Protein AF-A0A1G1LTR4-F1 (afdb_monomer_lite)

Radius of gyration: 27.2 Å; chains: 1; bounding box: 70×37×74 Å

Foldseek 3Di:
DDDDDDDDDDDDDDDDDDDDDDDDDDDDDPPPPPCPPDLAPDDQPDDQVLLLVLVLVVCVVVVVCVPWFPNDWDDWDWDWDPDPHTFIWIKTWTFTPPDCVPVPDDRFTKIWIAGSHPRDTDDIDTD

pLDDT: mean 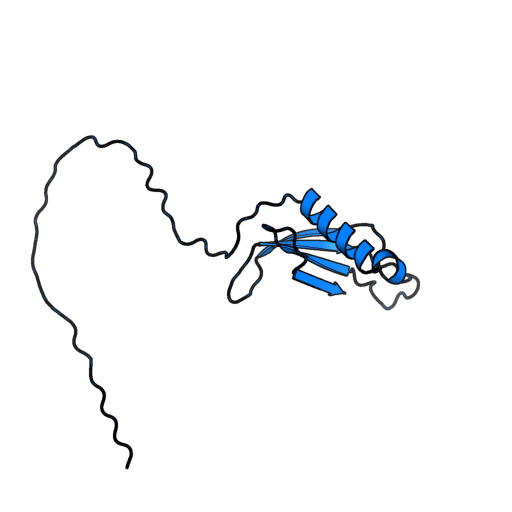72.48, std 21.29, range [36.09, 96.12]

Structure (mmCIF, N/CA/C/O backbone):
data_AF-A0A1G1LTR4-F1
#
_entry.id   AF-A0A1G1LTR4-F1
#
loop_
_atom_site.group_PDB
_atom_site.id
_atom_site.type_symbol
_atom_site.label_atom_id
_atom_site.label_alt_id
_atom_site.label_comp_id
_atom_site.label_asym_id
_atom_site.label_entity_id
_atom_site.label_seq_id
_atom_site.pdbx_PDB_ins_code
_atom_site.Cartn_x
_atom_site.Cartn_y
_atom_site.Cartn_z
_atom_site.occupancy
_atom_site.B_iso_or_equiv
_atom_site.auth_seq_id
_atom_site.auth_comp_id
_atom_site.auth_asym_id
_atom_site.auth_atom_id
_atom_site.pdbx_PDB_model_num
ATOM 1 N N . MET A 1 1 ? 56.530 15.924 3.394 1.00 40.81 1 MET A N 1
ATOM 2 C CA . MET A 1 1 ? 56.739 15.445 2.009 1.00 40.81 1 MET A CA 1
ATOM 3 C C . MET A 1 1 ? 55.432 14.867 1.489 1.00 40.81 1 MET A C 1
ATOM 5 O O . MET A 1 1 ? 55.105 13.739 1.822 1.00 40.81 1 MET A O 1
ATOM 9 N N . VAL A 1 2 ? 54.668 15.636 0.712 1.00 39.91 2 VAL A N 1
ATOM 10 C CA . VAL A 1 2 ? 53.492 15.123 -0.005 1.00 39.91 2 VAL A CA 1
ATOM 11 C C . VAL A 1 2 ? 53.732 15.400 -1.482 1.00 39.91 2 VAL A C 1
ATOM 13 O O . VAL A 1 2 ? 53.655 16.531 -1.945 1.00 39.91 2 VAL A O 1
ATOM 16 N N . LYS A 1 3 ? 54.138 14.345 -2.188 1.00 42.19 3 LYS A N 1
ATOM 17 C CA . LYS A 1 3 ? 54.256 14.280 -3.644 1.00 42.19 3 LYS A CA 1
ATOM 18 C C . LYS A 1 3 ? 52.949 13.684 -4.153 1.00 42.19 3 LYS A C 1
ATOM 20 O O . LYS A 1 3 ? 52.617 12.579 -3.731 1.00 42.19 3 LYS A O 1
ATOM 25 N N . ARG A 1 4 ? 52.269 14.376 -5.067 1.00 54.22 4 ARG A N 1
ATOM 26 C CA . ARG A 1 4 ? 51.481 13.795 -6.169 1.00 54.22 4 ARG A CA 1
ATOM 27 C C . ARG A 1 4 ? 51.034 14.922 -7.098 1.00 54.22 4 ARG A C 1
ATOM 29 O O . ARG A 1 4 ? 50.010 15.557 -6.898 1.00 54.22 4 ARG A O 1
ATOM 36 N N . ASN A 1 5 ? 51.875 15.148 -8.103 1.00 44.19 5 ASN A N 1
ATOM 37 C CA . ASN A 1 5 ? 51.465 15.697 -9.385 1.00 44.19 5 ASN A CA 1
ATOM 38 C C . ASN A 1 5 ? 50.467 14.727 -10.019 1.00 44.19 5 ASN A C 1
ATOM 40 O O . ASN A 1 5 ? 50.760 13.531 -10.086 1.00 44.19 5 ASN A O 1
ATOM 44 N N . LEU A 1 6 ? 49.363 15.237 -10.556 1.00 38.28 6 LEU A N 1
ATOM 45 C CA . LEU A 1 6 ? 48.747 14.610 -11.716 1.00 38.28 6 LEU A CA 1
ATOM 46 C C . LEU A 1 6 ? 48.135 15.688 -12.607 1.00 38.28 6 LEU A C 1
ATOM 48 O O . LEU A 1 6 ? 47.220 16.410 -12.222 1.00 38.28 6 LEU A O 1
ATOM 52 N N . MET A 1 7 ? 48.749 15.798 -13.781 1.00 36.09 7 MET A N 1
ATOM 53 C CA . MET A 1 7 ? 48.300 16.542 -14.946 1.00 36.09 7 MET A CA 1
ATOM 54 C C . MET A 1 7 ? 46.882 16.111 -15.338 1.00 36.09 7 MET A C 1
ATOM 56 O O . MET A 1 7 ? 46.513 14.953 -15.171 1.00 36.09 7 MET A O 1
ATOM 60 N N . VAL A 1 8 ? 46.123 17.027 -15.929 1.00 39.78 8 VAL A N 1
ATOM 61 C CA . VAL A 1 8 ? 45.805 17.040 -17.368 1.00 39.78 8 VAL A CA 1
ATOM 62 C C . VAL A 1 8 ? 44.728 18.110 -17.544 1.00 39.78 8 VAL A C 1
ATOM 64 O O . VAL A 1 8 ? 43.548 17.900 -17.291 1.00 39.78 8 VAL A O 1
ATOM 67 N N . VAL A 1 9 ? 45.161 19.289 -17.974 1.00 44.28 9 VAL A N 1
ATOM 68 C CA . VAL A 1 9 ? 44.307 20.264 -18.645 1.00 44.28 9 VAL A CA 1
ATOM 69 C C . VAL A 1 9 ? 45.069 20.615 -19.905 1.00 44.28 9 VAL A C 1
ATOM 71 O O . VAL A 1 9 ? 46.075 21.309 -19.822 1.00 44.28 9 VAL A O 1
ATOM 74 N N . MET A 1 10 ? 44.625 20.123 -21.057 1.00 37.38 10 MET A N 1
ATOM 75 C CA . MET A 1 10 ? 44.501 21.021 -22.194 1.00 37.38 10 MET A CA 1
ATOM 76 C C . MET A 1 10 ? 43.609 20.454 -23.289 1.00 37.38 10 MET A C 1
ATOM 78 O O . MET A 1 10 ? 43.749 19.332 -23.763 1.00 37.38 10 MET A O 1
ATOM 82 N N . LEU A 1 11 ? 42.660 21.321 -23.601 1.00 39.72 11 LEU A N 1
ATOM 83 C CA . LEU A 1 11 ? 41.639 21.308 -24.618 1.00 39.72 11 LEU A CA 1
ATOM 84 C C . LEU A 1 11 ? 42.249 21.657 -25.987 1.00 39.72 11 LEU A C 1
ATOM 86 O O . LEU A 1 11 ? 43.251 22.365 -26.051 1.00 39.72 11 LEU A O 1
ATOM 90 N N . ALA A 1 12 ? 41.504 21.284 -27.028 1.00 45.75 12 ALA A N 1
ATOM 91 C CA . ALA A 1 12 ? 41.486 21.835 -28.384 1.00 45.75 12 ALA A CA 1
ATOM 92 C C . ALA A 1 12 ? 42.310 21.094 -29.448 1.00 45.75 12 ALA A C 1
ATOM 94 O O . ALA A 1 12 ? 43.525 21.225 -29.557 1.00 45.75 12 ALA A O 1
ATOM 95 N N . LEU A 1 13 ? 41.572 20.437 -30.342 1.00 43.97 13 LEU A N 1
ATOM 96 C CA . LEU A 1 13 ? 41.937 20.316 -31.744 1.00 43.97 13 LEU A CA 1
ATOM 97 C C . LEU A 1 13 ? 40.717 20.761 -32.572 1.00 43.97 13 LEU A C 1
ATOM 99 O O . LEU A 1 13 ? 39.648 20.189 -32.394 1.00 43.97 13 LEU A O 1
ATOM 103 N N . PHE A 1 14 ? 40.906 21.840 -33.353 1.00 37.44 14 PHE A N 1
ATOM 104 C CA . PHE A 1 14 ? 40.655 21.964 -34.808 1.00 37.44 14 PHE A CA 1
ATOM 105 C C . PHE A 1 14 ? 39.304 21.418 -35.367 1.00 37.44 14 PHE A C 1
ATOM 107 O O . PHE A 1 14 ? 38.833 20.372 -34.966 1.00 37.44 14 PHE A O 1
ATOM 114 N N . LEU A 1 15 ? 38.610 21.967 -36.367 1.00 39.91 15 LEU A N 1
ATOM 115 C CA . LEU A 1 15 ? 38.925 22.903 -37.442 1.00 39.91 15 LEU A CA 1
ATOM 116 C C . LEU A 1 15 ? 37.636 23.170 -38.243 1.00 39.91 15 LEU A C 1
ATOM 118 O O . LEU A 1 15 ? 36.790 22.293 -38.365 1.00 39.91 15 LEU A O 1
ATOM 122 N N . SER A 1 16 ? 37.560 24.371 -38.815 1.00 36.31 16 SER A N 1
ATOM 123 C CA . SER A 1 16 ? 37.032 24.689 -40.152 1.00 36.31 16 SER A CA 1
ATOM 124 C C . SER A 1 16 ? 35.744 24.019 -40.659 1.00 36.31 16 SER A C 1
ATOM 126 O O . SER A 1 16 ? 35.729 22.857 -41.044 1.00 36.31 16 SER A O 1
ATOM 128 N N . GLY A 1 17 ? 34.731 24.865 -40.855 1.00 42.81 17 GLY A N 1
ATOM 129 C CA . GLY A 1 17 ? 34.117 25.096 -42.166 1.00 42.81 17 GLY A CA 1
ATOM 130 C C . GLY A 1 17 ? 33.607 23.885 -42.947 1.00 42.81 17 GLY A C 1
ATOM 131 O O . GLY A 1 17 ? 34.373 23.199 -43.611 1.00 42.81 17 GLY A O 1
ATOM 132 N N . CYS A 1 18 ? 32.285 23.752 -43.026 1.00 39.50 18 CYS A N 1
ATOM 133 C CA . CYS A 1 18 ? 31.637 23.175 -44.197 1.00 39.50 18 CYS A CA 1
ATOM 134 C C . CYS A 1 18 ? 30.350 23.940 -44.488 1.00 39.50 18 CYS A C 1
ATOM 136 O O . CYS A 1 18 ? 29.444 24.042 -43.662 1.00 39.50 18 CYS A O 1
ATOM 138 N N . SER A 1 19 ? 30.342 24.523 -45.678 1.00 39.03 19 SER A N 1
ATOM 139 C CA . SER A 1 19 ? 29.230 25.221 -46.286 1.00 39.03 19 SER A CA 1
ATOM 140 C C . SER A 1 19 ? 28.029 24.298 -46.505 1.00 39.03 19 SER A C 1
ATOM 142 O O . SER A 1 19 ? 28.161 23.110 -46.783 1.00 39.03 19 SER A O 1
ATOM 144 N N . TYR A 1 20 ? 26.866 24.928 -46.396 1.00 43.22 20 TYR A N 1
ATOM 145 C CA . TYR A 1 20 ? 25.542 24.587 -46.909 1.00 43.22 20 TYR A CA 1
ATOM 146 C C . TYR A 1 20 ? 25.475 23.486 -47.994 1.00 43.22 20 TYR A C 1
ATOM 148 O O . TYR A 1 20 ? 26.026 23.642 -49.082 1.00 43.22 20 TYR A O 1
ATOM 156 N N . ILE A 1 21 ? 24.688 22.434 -47.739 1.00 54.16 21 ILE A N 1
ATOM 157 C CA . ILE A 1 21 ? 24.150 21.521 -48.761 1.00 54.16 21 ILE A CA 1
ATOM 158 C C . ILE A 1 21 ? 22.619 21.555 -48.636 1.00 54.16 21 ILE A C 1
ATOM 160 O O . ILE A 1 21 ? 22.108 21.170 -47.583 1.00 54.16 21 ILE A O 1
ATOM 164 N N . PRO A 1 22 ? 21.854 21.962 -49.666 1.00 46.56 22 PRO A N 1
ATOM 165 C CA . PRO A 1 22 ? 20.442 21.641 -49.752 1.00 46.56 22 PRO A CA 1
ATOM 166 C C . PRO A 1 22 ? 20.295 20.363 -50.584 1.00 46.56 22 PRO A C 1
ATOM 168 O O . PRO A 1 22 ? 20.639 20.339 -51.764 1.00 46.56 22 PRO A O 1
ATOM 171 N N . PHE A 1 23 ? 19.770 19.290 -49.997 1.00 41.75 23 PHE A N 1
ATOM 172 C CA . PHE A 1 23 ? 19.277 18.173 -50.798 1.00 41.75 23 PHE A CA 1
ATOM 173 C C . PHE A 1 23 ? 18.022 17.583 -50.167 1.00 41.75 23 PHE A C 1
ATOM 175 O O . PHE A 1 23 ? 18.053 16.922 -49.131 1.00 41.75 23 PHE A O 1
ATOM 182 N N . PHE A 1 24 ? 16.898 17.869 -50.818 1.00 47.78 24 PHE A N 1
ATOM 183 C CA . PHE A 1 24 ? 15.637 17.173 -50.630 1.00 47.78 24 PHE A CA 1
ATOM 184 C C . PHE A 1 24 ? 15.862 15.685 -50.918 1.00 47.78 24 PHE A C 1
ATOM 186 O O . PHE A 1 24 ? 16.179 15.315 -52.046 1.00 47.78 24 PHE A O 1
ATOM 193 N N . SER A 1 25 ? 15.646 14.821 -49.929 1.00 40.41 25 SER A N 1
ATOM 194 C CA . SER A 1 25 ? 15.303 13.432 -50.209 1.00 40.41 25 SER A CA 1
ATOM 195 C C . SER A 1 25 ? 14.315 12.922 -49.172 1.00 40.41 25 SER A C 1
ATOM 197 O O . SER A 1 25 ? 14.536 12.950 -47.965 1.00 40.41 25 SER A O 1
ATOM 199 N N . LYS A 1 26 ? 13.168 12.527 -49.710 1.00 51.25 26 LYS A N 1
ATOM 200 C CA . LYS A 1 26 ? 11.970 12.018 -49.063 1.00 51.25 26 LYS A CA 1
ATOM 201 C C . LYS A 1 26 ? 12.303 10.655 -48.447 1.00 51.25 26 LYS A C 1
ATOM 203 O O . LYS A 1 26 ? 12.228 9.634 -49.123 1.00 51.25 26 LYS A O 1
ATOM 208 N N . GLY A 1 27 ? 12.717 10.654 -47.186 1.00 39.19 27 GLY A N 1
ATOM 209 C CA . GLY A 1 27 ? 12.917 9.459 -46.372 1.00 39.19 27 GLY A CA 1
ATOM 210 C C . GLY A 1 27 ? 11.780 9.334 -45.370 1.00 39.19 27 GLY A C 1
ATOM 211 O O . GLY A 1 27 ? 11.403 10.318 -44.743 1.00 39.19 27 GLY A O 1
ATOM 212 N N . LYS A 1 28 ? 11.200 8.139 -45.289 1.00 43.94 28 LYS A N 1
ATOM 213 C CA . LYS A 1 28 ? 10.091 7.779 -44.411 1.00 43.94 28 LYS A CA 1
ATOM 214 C C . LYS A 1 28 ? 10.268 8.309 -42.989 1.00 43.94 28 LYS A C 1
ATOM 216 O O . LYS A 1 28 ? 11.335 8.219 -42.396 1.00 43.94 28 LYS A O 1
ATOM 221 N N . GLU A 1 29 ? 9.144 8.780 -42.480 1.00 45.97 29 GLU A N 1
ATOM 222 C CA . GLU A 1 29 ? 8.778 8.914 -41.082 1.00 45.97 29 GLU A CA 1
ATOM 223 C C . GLU A 1 29 ? 9.084 7.611 -40.326 1.00 45.97 29 GLU A C 1
ATOM 225 O O . GLU A 1 29 ? 8.246 6.727 -40.182 1.00 45.97 29 GLU A O 1
ATOM 230 N N . GLU A 1 30 ? 10.319 7.464 -39.864 1.00 44.16 30 GLU A N 1
ATOM 231 C CA . GLU A 1 30 ? 10.589 6.696 -38.662 1.00 44.16 30 GLU A CA 1
ATOM 232 C C . GLU A 1 30 ? 10.564 7.711 -37.535 1.00 44.16 30 GLU A C 1
ATOM 234 O O . GLU A 1 30 ? 11.482 8.515 -37.361 1.00 44.16 30 GLU A O 1
ATOM 239 N N . ALA A 1 31 ? 9.445 7.713 -36.810 1.00 42.53 31 ALA A N 1
ATOM 240 C CA . ALA A 1 31 ? 9.360 8.312 -35.498 1.00 42.53 31 ALA A CA 1
ATOM 241 C C . ALA A 1 31 ? 10.534 7.764 -34.679 1.00 42.53 31 ALA A C 1
ATOM 243 O O . ALA A 1 31 ? 10.474 6.662 -34.136 1.00 42.53 31 ALA A O 1
ATOM 244 N N . SER A 1 32 ? 11.626 8.530 -34.636 1.00 40.22 32 SER A N 1
ATOM 245 C CA . SER A 1 32 ? 12.676 8.357 -33.651 1.00 40.22 32 SER A CA 1
ATOM 246 C C . SER A 1 32 ? 11.981 8.502 -32.314 1.00 40.22 32 SER A C 1
ATOM 248 O O . SER A 1 32 ? 11.667 9.609 -31.873 1.00 40.22 32 SER A O 1
ATOM 250 N N . ALA A 1 33 ? 11.668 7.357 -31.711 1.00 52.75 33 ALA A N 1
ATOM 251 C CA . ALA A 1 33 ? 11.354 7.257 -30.310 1.00 52.75 33 ALA A CA 1
ATOM 252 C C . ALA A 1 33 ? 12.533 7.905 -29.588 1.00 52.75 33 ALA A C 1
ATOM 254 O O . ALA A 1 33 ? 13.593 7.306 -29.428 1.00 52.75 33 ALA A O 1
ATOM 255 N N . SER A 1 34 ? 12.356 9.179 -29.244 1.00 41.03 34 SER A N 1
ATOM 256 C CA . SER A 1 34 ? 13.249 9.937 -28.390 1.00 41.03 34 SER A CA 1
ATOM 257 C C . SER A 1 34 ? 13.233 9.234 -27.040 1.00 41.03 34 SER A C 1
ATOM 259 O O . SER A 1 34 ? 12.398 9.503 -26.177 1.00 41.03 34 SER A O 1
ATOM 261 N N . SER A 1 35 ? 14.105 8.243 -26.886 1.00 54.91 35 SER A N 1
ATOM 262 C CA . SER A 1 35 ? 14.362 7.581 -25.621 1.00 54.91 35 SER A CA 1
ATOM 263 C C . SER A 1 35 ? 15.227 8.515 -24.785 1.00 54.91 35 SER A C 1
ATOM 265 O O . SER A 1 35 ? 16.406 8.256 -24.544 1.00 54.91 35 SER A O 1
ATOM 267 N N . ALA A 1 36 ? 14.639 9.631 -24.352 1.00 49.81 36 ALA A N 1
ATOM 268 C CA . ALA A 1 36 ? 15.100 10.274 -23.139 1.00 49.81 36 ALA A CA 1
ATOM 269 C C . ALA A 1 36 ? 15.063 9.201 -22.035 1.00 49.81 36 ALA A C 1
ATOM 271 O O . ALA A 1 36 ? 14.059 8.483 -21.938 1.00 49.81 36 ALA A O 1
ATOM 272 N N . PRO A 1 37 ? 16.134 9.026 -21.241 1.00 53.97 37 PRO A N 1
ATOM 273 C CA . PRO A 1 37 ? 16.108 8.064 -20.151 1.00 53.97 37 PRO A CA 1
ATOM 274 C C . PRO A 1 37 ? 14.908 8.397 -19.266 1.00 53.97 37 PRO A C 1
ATOM 276 O O . PRO A 1 37 ? 14.717 9.555 -18.882 1.00 53.97 37 PRO A O 1
ATOM 279 N N . SER A 1 38 ? 14.057 7.405 -18.991 1.00 59.25 38 SER A N 1
ATOM 280 C CA . SER A 1 38 ? 12.959 7.613 -18.059 1.00 59.25 38 SER A CA 1
ATOM 281 C C . SER A 1 38 ? 13.581 8.036 -16.737 1.00 59.25 38 SER A C 1
ATOM 283 O O . SER A 1 38 ? 14.346 7.290 -16.135 1.00 59.25 38 SER A O 1
ATOM 285 N N . VAL A 1 39 ? 13.266 9.252 -16.291 1.00 73.50 39 VAL A N 1
ATOM 286 C CA . VAL A 1 39 ? 13.748 9.811 -15.015 1.00 73.50 39 VAL A CA 1
ATOM 287 C C . VAL A 1 39 ? 13.400 8.885 -13.838 1.00 73.50 39 VAL A C 1
ATOM 289 O O . VAL A 1 39 ? 14.029 8.954 -12.789 1.00 73.50 39 VAL A O 1
ATOM 292 N N . TYR A 1 40 ? 12.431 7.989 -14.038 1.00 67.31 40 TYR A N 1
ATOM 293 C CA . TYR A 1 40 ? 11.949 7.006 -13.083 1.00 67.31 40 TYR A CA 1
ATOM 294 C C . TYR A 1 40 ? 12.468 5.599 -13.383 1.00 67.31 40 TYR A C 1
ATOM 296 O O . TYR A 1 40 ? 12.548 5.189 -14.543 1.00 67.31 40 TYR A O 1
ATOM 304 N N . ALA A 1 41 ? 12.755 4.858 -12.312 1.00 76.69 41 ALA A N 1
ATOM 305 C CA . ALA A 1 41 ? 13.284 3.498 -12.358 1.00 76.69 41 ALA A CA 1
ATOM 306 C C . ALA A 1 41 ? 12.274 2.452 -12.852 1.00 76.69 41 ALA A C 1
ATOM 308 O O . ALA A 1 41 ? 12.684 1.401 -13.334 1.00 76.69 41 ALA A O 1
ATOM 309 N N . ASN A 1 42 ? 10.973 2.730 -12.720 1.00 79.75 42 ASN A N 1
ATOM 310 C CA . ASN A 1 42 ? 9.898 1.791 -13.027 1.00 79.75 42 ASN A CA 1
ATOM 311 C C . ASN A 1 42 ? 8.798 2.437 -13.893 1.00 79.75 42 ASN A C 1
ATOM 313 O O . ASN A 1 42 ? 8.631 3.665 -13.940 1.00 79.75 42 ASN A O 1
ATOM 317 N N . LYS A 1 43 ? 8.030 1.598 -14.592 1.00 83.25 43 LYS A N 1
ATOM 318 C CA . LYS A 1 43 ? 6.836 2.000 -15.354 1.00 83.25 43 LYS A CA 1
ATOM 319 C C . LYS A 1 43 ? 5.586 1.824 -14.494 1.00 83.25 43 LYS A C 1
ATOM 321 O O . LYS A 1 43 ? 5.519 0.970 -13.623 1.00 83.25 43 LYS A O 1
ATOM 326 N N . VAL A 1 44 ? 4.546 2.611 -14.756 1.00 82.56 44 VAL A N 1
ATOM 327 C CA . VAL A 1 44 ? 3.260 2.446 -14.057 1.00 82.56 44 VAL A CA 1
ATOM 328 C C . VAL A 1 44 ? 2.438 1.420 -14.819 1.00 82.56 44 VAL A C 1
ATOM 330 O O . VAL A 1 44 ? 1.856 1.752 -15.850 1.00 82.56 44 VAL A O 1
ATOM 333 N N . VAL A 1 45 ? 2.414 0.190 -14.318 1.00 88.50 45 VAL A N 1
ATOM 334 C CA . VAL A 1 45 ? 1.692 -0.940 -14.922 1.00 88.50 45 VAL A CA 1
ATOM 335 C C . VAL A 1 45 ? 0.401 -1.225 -14.155 1.00 88.50 45 VAL A C 1
ATOM 337 O O . VAL A 1 45 ? -0.638 -1.491 -14.756 1.00 88.50 45 VAL A O 1
ATOM 340 N N . LEU A 1 46 ? 0.435 -1.098 -12.829 1.00 89.38 46 LEU A N 1
ATOM 341 C CA . LEU A 1 46 ? -0.706 -1.361 -11.964 1.00 89.38 46 LEU A CA 1
ATOM 342 C C . LEU A 1 46 ? -1.700 -0.210 -11.944 1.00 89.38 46 LEU A C 1
ATOM 344 O O . LEU A 1 46 ? -1.363 0.957 -11.697 1.00 89.38 46 LEU A O 1
ATOM 348 N N . ASN A 1 47 ? -2.966 -0.576 -12.119 1.00 92.75 47 ASN A N 1
ATOM 349 C CA . ASN A 1 47 ? -4.073 0.333 -11.909 1.00 92.75 47 ASN A CA 1
ATOM 350 C C . ASN A 1 47 ? -4.357 0.512 -10.401 1.00 92.75 47 ASN A C 1
ATOM 352 O O . ASN A 1 47 ? -3.883 -0.225 -9.535 1.00 92.75 47 ASN A O 1
ATOM 356 N N . LYS A 1 48 ? -5.191 1.506 -10.083 1.00 92.69 48 LYS A N 1
ATOM 357 C CA . LYS A 1 48 ? -5.568 1.851 -8.704 1.00 92.69 48 LYS A CA 1
ATOM 358 C C . LYS A 1 48 ? -6.233 0.693 -7.937 1.00 92.69 48 LYS A C 1
ATOM 360 O O . LYS A 1 48 ? -6.076 0.611 -6.722 1.00 92.69 48 LYS A O 1
ATOM 365 N N . ARG A 1 49 ? -7.021 -0.153 -8.613 1.00 94.50 49 ARG A N 1
ATOM 366 C CA . ARG A 1 49 ? -7.758 -1.264 -7.982 1.00 94.50 49 ARG A CA 1
ATOM 367 C C . ARG A 1 49 ? -6.817 -2.403 -7.610 1.00 94.50 49 ARG A C 1
ATOM 369 O O . ARG A 1 49 ? -6.934 -2.935 -6.513 1.00 94.50 49 ARG A O 1
ATOM 376 N N . ASP A 1 50 ? -5.869 -2.716 -8.480 1.00 94.88 50 ASP A N 1
ATOM 377 C CA . ASP A 1 50 ? -4.893 -3.776 -8.242 1.00 94.88 50 ASP A CA 1
ATOM 378 C C . ASP A 1 50 ? -3.933 -3.387 -7.115 1.00 94.88 50 ASP A C 1
ATOM 380 O O . ASP A 1 50 ? -3.662 -4.191 -6.228 1.00 94.88 50 ASP A O 1
ATOM 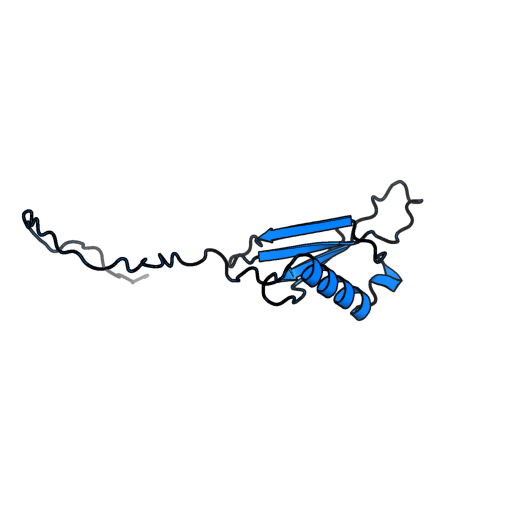384 N N . ALA A 1 51 ? -3.510 -2.118 -7.070 1.00 94.06 51 ALA A N 1
ATOM 385 C CA . ALA A 1 51 ? -2.720 -1.592 -5.959 1.00 94.06 51 ALA A CA 1
ATOM 386 C C . ALA A 1 51 ? -3.482 -1.633 -4.622 1.00 94.06 51 ALA A C 1
ATOM 388 O O . ALA A 1 51 ? -2.907 -1.965 -3.587 1.00 94.06 51 ALA A O 1
ATOM 389 N N . LEU A 1 52 ? -4.786 -1.330 -4.638 1.00 95.25 52 LEU A N 1
ATOM 390 C CA . LEU A 1 52 ? -5.632 -1.482 -3.455 1.00 95.25 52 LEU A CA 1
ATOM 391 C C . LEU A 1 52 ? -5.697 -2.943 -3.002 1.00 95.25 52 LEU A C 1
ATOM 393 O O . LEU A 1 52 ? -5.543 -3.213 -1.813 1.00 95.25 52 LEU A O 1
ATOM 397 N N . LYS A 1 53 ? -5.912 -3.871 -3.937 1.00 95.31 53 LYS A N 1
ATOM 398 C CA . LYS A 1 53 ? -5.977 -5.300 -3.631 1.00 95.31 53 LYS A CA 1
ATOM 399 C C . LYS A 1 53 ? -4.665 -5.791 -3.016 1.00 95.31 53 LYS A C 1
ATOM 401 O O . LYS A 1 53 ? -4.699 -6.393 -1.953 1.00 95.31 53 LYS A O 1
ATOM 406 N N . ALA A 1 54 ? -3.523 -5.439 -3.607 1.00 95.25 54 ALA A N 1
ATOM 407 C CA . ALA A 1 54 ? -2.207 -5.786 -3.068 1.00 95.25 54 ALA A CA 1
ATOM 408 C C . ALA A 1 54 ? -2.001 -5.257 -1.637 1.00 95.25 54 ALA A C 1
ATOM 410 O O . ALA A 1 54 ? -1.512 -5.977 -0.768 1.00 95.25 54 ALA A O 1
ATOM 411 N N . ALA A 1 55 ? -2.428 -4.019 -1.363 1.00 94.62 55 ALA A N 1
ATOM 412 C CA . ALA A 1 55 ? -2.359 -3.451 -0.020 1.00 94.62 55 ALA A CA 1
ATOM 413 C C . ALA A 1 55 ? -3.298 -4.164 0.974 1.00 94.62 55 ALA A C 1
ATOM 415 O O . ALA A 1 55 ? -2.918 -4.379 2.121 1.00 94.62 55 ALA A O 1
ATOM 416 N N . GLN A 1 56 ? -4.505 -4.553 0.551 1.00 93.81 56 GLN A N 1
ATOM 417 C CA . GLN A 1 56 ? -5.443 -5.317 1.382 1.00 93.81 56 GLN A CA 1
ATOM 418 C C . GLN A 1 56 ? -4.924 -6.720 1.696 1.00 93.81 56 GLN A C 1
ATOM 420 O O . GLN A 1 56 ? -4.953 -7.127 2.856 1.00 93.81 56 GLN A O 1
ATOM 425 N N . ASP A 1 57 ? -4.413 -7.423 0.688 1.00 94.44 57 ASP A N 1
ATOM 426 C CA . ASP A 1 57 ? -3.837 -8.759 0.840 1.00 94.44 57 ASP A CA 1
ATOM 427 C C . ASP A 1 57 ? -2.645 -8.722 1.809 1.00 94.44 57 ASP A C 1
ATOM 429 O O . ASP A 1 57 ? -2.533 -9.575 2.691 1.00 94.44 57 ASP A O 1
ATOM 433 N N . PHE A 1 58 ? -1.804 -7.686 1.716 1.00 93.94 58 PHE A N 1
ATOM 434 C CA . PHE A 1 58 ? -0.718 -7.449 2.665 1.00 93.94 58 PHE A CA 1
ATOM 435 C C . PHE A 1 58 ? -1.222 -7.248 4.099 1.00 93.94 58 PHE A C 1
ATOM 437 O O . PHE A 1 58 ? -0.727 -7.900 5.013 1.00 93.94 58 PHE A O 1
ATOM 444 N N . MET A 1 59 ? -2.233 -6.398 4.311 1.00 90.81 59 MET A N 1
ATOM 445 C CA . MET A 1 59 ? -2.773 -6.168 5.656 1.00 90.81 59 MET A CA 1
ATOM 446 C C . MET A 1 59 ? -3.318 -7.440 6.305 1.00 90.81 59 MET A C 1
ATOM 448 O O . MET A 1 59 ? -3.100 -7.643 7.495 1.00 90.81 59 MET A O 1
ATOM 452 N N . VAL A 1 60 ? -4.028 -8.271 5.536 1.00 91.19 60 VAL A N 1
ATOM 453 C CA . VAL A 1 60 ? -4.587 -9.538 6.034 1.00 91.19 60 VAL A CA 1
ATOM 454 C C . VAL A 1 60 ? -3.469 -10.524 6.354 1.00 91.19 60 VAL A C 1
ATOM 456 O O . VAL A 1 60 ? -3.510 -11.186 7.388 1.00 91.19 60 VAL A O 1
ATOM 459 N N . LYS A 1 61 ? -2.455 -10.608 5.486 1.00 92.62 61 LYS A N 1
ATOM 460 C CA . LYS A 1 61 ? -1.299 -11.487 5.680 1.00 92.62 61 LYS A CA 1
ATOM 461 C C . LYS A 1 61 ? -0.515 -11.140 6.948 1.00 92.62 61 LYS A C 1
ATOM 463 O O . LYS A 1 61 ? -0.111 -12.046 7.667 1.00 92.62 61 LYS A O 1
ATOM 468 N N . GLU A 1 62 ? -0.322 -9.852 7.216 1.00 90.12 62 GLU A N 1
ATOM 469 C CA . GLU A 1 62 ? 0.411 -9.361 8.389 1.00 90.12 62 GLU A CA 1
ATOM 470 C C . GLU A 1 62 ? -0.480 -9.201 9.640 1.00 90.12 62 GLU A C 1
ATOM 472 O O . GLU A 1 62 ? -0.004 -8.752 10.677 1.00 90.12 62 GLU A O 1
ATOM 477 N N . GLY A 1 63 ? -1.779 -9.524 9.564 1.00 87.19 63 GLY A N 1
ATOM 478 C CA . GLY A 1 63 ? -2.715 -9.420 10.695 1.00 87.19 63 GLY A CA 1
ATOM 479 C C . GLY A 1 63 ? -3.053 -7.988 11.138 1.00 87.19 63 GLY A C 1
ATOM 480 O O . GLY A 1 63 ? -3.718 -7.784 12.156 1.00 87.19 63 GLY A O 1
ATOM 481 N N . LEU A 1 64 ? -2.650 -6.972 10.369 1.00 85.56 64 LEU A N 1
ATOM 482 C CA . LEU A 1 64 ? -2.842 -5.554 10.708 1.00 85.56 64 LEU A CA 1
ATOM 483 C C . LEU A 1 64 ? -4.322 -5.159 10.751 1.00 85.56 64 LEU A C 1
ATOM 485 O O . LEU A 1 64 ? -4.718 -4.246 11.484 1.00 85.56 64 LEU A O 1
ATOM 489 N N . ASP A 1 65 ? -5.147 -5.852 9.966 1.00 83.19 65 ASP A N 1
ATOM 490 C CA . ASP A 1 65 ? -6.589 -5.650 9.913 1.00 83.19 65 ASP A CA 1
ATOM 491 C C . ASP A 1 65 ? -7.319 -6.191 11.148 1.00 83.19 65 ASP A C 1
ATOM 493 O O . ASP A 1 65 ? -8.487 -5.859 11.355 1.00 83.19 65 ASP A O 1
ATOM 497 N N . GLN A 1 66 ? -6.665 -7.011 11.971 1.00 78.56 66 GLN A N 1
ATOM 498 C CA . GLN A 1 66 ? -7.210 -7.503 13.234 1.00 78.56 66 GLN A CA 1
ATOM 499 C C . GLN A 1 66 ? -6.889 -6.521 14.357 1.00 78.56 66 GLN A C 1
ATOM 501 O O . GLN A 1 66 ? -7.809 -6.080 15.049 1.00 78.56 66 GLN A O 1
ATOM 506 N N . GLU A 1 67 ? -5.630 -6.098 14.445 1.00 70.56 67 GLU A N 1
ATOM 507 C CA . GLU A 1 67 ? -5.102 -5.342 15.583 1.00 70.56 67 GLU A CA 1
ATOM 508 C C . GLU A 1 67 ? -5.291 -3.824 15.472 1.00 70.56 67 GLU A C 1
ATOM 510 O O . GLU A 1 67 ? -5.629 -3.177 16.461 1.00 70.56 67 GLU A O 1
ATOM 515 N N . PHE A 1 68 ? -5.100 -3.233 14.286 1.00 70.94 68 PHE A N 1
ATOM 516 C CA . PHE A 1 68 ? -4.838 -1.789 14.205 1.00 70.94 68 PHE A CA 1
ATOM 517 C C . PHE A 1 68 ? -5.735 -1.012 13.253 1.00 70.94 68 PHE A C 1
ATOM 519 O O . PHE A 1 68 ? -6.039 0.147 13.535 1.00 70.94 68 PHE A O 1
ATOM 526 N N . VAL A 1 69 ? -6.149 -1.591 12.126 1.00 75.62 69 VAL A N 1
ATOM 527 C CA . VAL A 1 69 ? -6.856 -0.836 11.080 1.00 75.62 69 VAL A CA 1
ATOM 528 C C . VAL A 1 69 ? -8.119 -1.510 10.595 1.00 75.62 69 VAL A C 1
ATOM 530 O O . VAL A 1 69 ? -8.228 -2.729 10.509 1.00 75.62 69 VAL A O 1
ATOM 533 N N . SER A 1 70 ? -9.115 -0.693 10.287 1.00 77.44 70 SER A N 1
ATOM 534 C CA . SER A 1 70 ? -10.292 -1.151 9.578 1.00 77.44 70 SER A CA 1
ATOM 535 C C . SER A 1 70 ? -9.913 -1.393 8.117 1.00 77.44 70 SER A C 1
ATOM 537 O O . SER A 1 70 ? -9.065 -0.710 7.544 1.00 77.44 70 SER A O 1
ATOM 539 N N . ARG A 1 71 ? -10.594 -2.332 7.457 1.00 79.06 71 ARG A N 1
ATOM 540 C CA . ARG A 1 71 ? -10.404 -2.572 6.015 1.00 79.06 71 ARG A CA 1
ATOM 541 C C . ARG A 1 71 ? -10.908 -1.409 5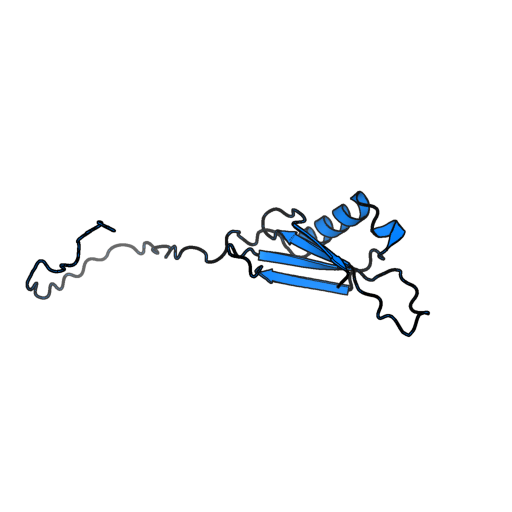.140 1.00 79.06 71 ARG A C 1
ATOM 543 O O . ARG A 1 71 ? -10.867 -1.499 3.912 1.00 79.06 71 ARG A O 1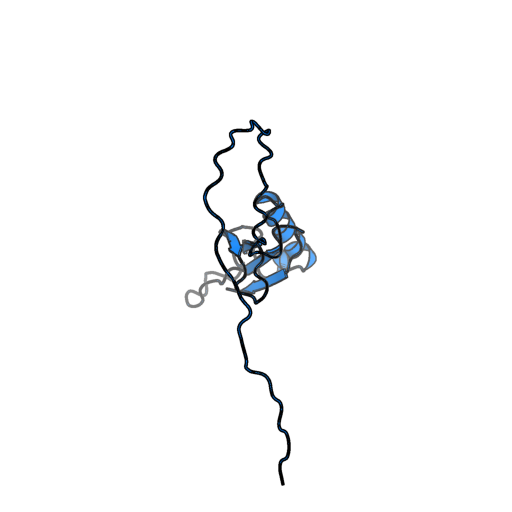
ATOM 550 N N . LYS A 1 72 ? -11.402 -0.326 5.751 1.00 84.75 72 LYS A N 1
ATOM 551 C CA . LYS A 1 72 ? -11.932 0.850 5.069 1.00 84.75 72 LYS A CA 1
ATOM 552 C C . LYS A 1 72 ? -10.794 1.766 4.635 1.00 84.75 72 LYS A C 1
ATOM 554 O O . LYS A 1 72 ? -9.960 2.208 5.422 1.00 84.75 72 LYS A O 1
ATOM 559 N N . VAL A 1 73 ? -10.787 2.056 3.341 1.00 88.38 73 VAL A N 1
ATOM 560 C CA . VAL A 1 73 ? -9.789 2.908 2.699 1.00 88.38 73 VAL A CA 1
ATOM 561 C C . VAL A 1 73 ? -10.230 4.360 2.814 1.00 88.38 73 VAL A C 1
ATOM 563 O O . VAL A 1 73 ? -11.341 4.704 2.415 1.00 88.38 73 VAL A O 1
ATOM 566 N N . THR A 1 74 ? -9.349 5.225 3.302 1.00 88.69 74 THR A N 1
ATOM 567 C CA . THR A 1 74 ? -9.594 6.672 3.379 1.00 88.69 74 THR A CA 1
ATOM 568 C C . THR A 1 74 ? -9.091 7.392 2.138 1.00 88.69 74 THR A C 1
ATOM 570 O O . THR A 1 74 ? -9.729 8.321 1.644 1.00 88.69 74 THR A O 1
ATOM 573 N N . LYS A 1 75 ? -7.934 6.975 1.612 1.00 92.06 75 LYS A N 1
ATOM 574 C CA . LYS A 1 75 ? -7.280 7.655 0.494 1.00 92.06 75 LYS A CA 1
ATOM 575 C C . LYS A 1 75 ? -6.384 6.710 -0.290 1.00 92.06 75 LYS A C 1
ATOM 577 O O . LYS A 1 75 ? -5.758 5.827 0.275 1.00 92.06 75 LYS A O 1
ATOM 582 N N . ILE A 1 76 ? -6.283 6.942 -1.596 1.00 94.56 76 ILE A N 1
ATOM 583 C CA . ILE A 1 76 ? -5.289 6.294 -2.457 1.00 94.56 76 ILE A CA 1
ATOM 584 C C . ILE A 1 76 ? -4.643 7.370 -3.324 1.00 94.56 76 ILE A C 1
ATOM 586 O O . ILE A 1 76 ? -5.361 8.138 -3.971 1.00 94.56 76 ILE A O 1
ATOM 590 N N . LYS A 1 77 ? -3.312 7.436 -3.339 1.00 94.44 77 LYS A N 1
ATOM 591 C CA . LYS A 1 77 ? -2.536 8.400 -4.132 1.00 94.44 77 LYS A CA 1
ATOM 592 C C . LYS A 1 77 ? -1.509 7.677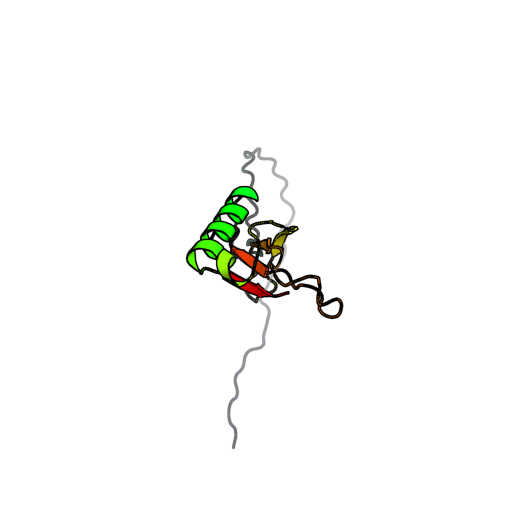 -4.990 1.00 94.44 77 LYS A C 1
ATOM 594 O O . LYS A 1 77 ? -0.928 6.699 -4.545 1.00 94.44 77 LYS A O 1
ATOM 599 N N . LYS A 1 78 ? -1.237 8.216 -6.175 1.00 93.19 78 LYS A N 1
ATOM 600 C CA . LYS A 1 78 ? -0.066 7.854 -6.976 1.00 93.19 78 LYS A CA 1
ATOM 601 C C . LYS A 1 78 ? 1.003 8.915 -6.764 1.00 93.19 78 LYS A C 1
ATOM 603 O O . LYS A 1 78 ? 0.714 10.097 -6.945 1.00 93.19 78 LYS A O 1
ATOM 608 N N . LEU A 1 79 ? 2.203 8.508 -6.377 1.00 91.69 79 LEU A N 1
ATOM 609 C CA . LEU A 1 79 ? 3.317 9.408 -6.089 1.00 91.69 79 LEU A CA 1
ATOM 610 C C . LEU A 1 79 ? 4.615 8.821 -6.643 1.00 91.69 79 LEU A C 1
ATOM 612 O O . LEU A 1 79 ? 4.709 7.619 -6.871 1.00 91.69 79 LEU A O 1
ATOM 616 N N . ALA A 1 80 ? 5.604 9.677 -6.873 1.00 87.75 80 ALA A N 1
ATOM 617 C CA . ALA A 1 80 ? 6.971 9.240 -7.110 1.00 87.75 80 ALA A CA 1
ATOM 618 C C . ALA A 1 80 ? 7.747 9.314 -5.790 1.00 87.75 80 ALA A C 1
ATOM 620 O O . ALA A 1 80 ? 7.610 10.293 -5.051 1.00 87.75 80 ALA A O 1
ATOM 621 N N . THR A 1 81 ? 8.552 8.299 -5.487 1.00 86.38 81 THR A N 1
ATOM 622 C CA . THR A 1 81 ? 9.466 8.353 -4.341 1.00 86.38 81 THR A CA 1
ATOM 623 C C . THR A 1 81 ? 10.537 9.421 -4.574 1.00 86.38 81 THR A C 1
ATOM 625 O O . THR A 1 81 ? 10.980 9.634 -5.701 1.00 86.38 81 THR A O 1
ATOM 628 N N . GLN A 1 82 ? 10.968 10.103 -3.510 1.00 81.00 82 GLN A N 1
ATOM 629 C CA . GLN A 1 82 ? 12.016 11.138 -3.569 1.00 81.00 82 GLN A CA 1
ATOM 630 C C . GLN A 1 82 ? 13.427 10.564 -3.336 1.00 81.00 82 GLN A C 1
ATOM 632 O O . GLN A 1 82 ? 14.328 11.255 -2.868 1.00 81.00 82 GLN A O 1
ATOM 637 N N . GLU A 1 83 ? 13.619 9.275 -3.607 1.00 78.81 83 GLU A N 1
ATOM 638 C CA . GLU A 1 83 ? 14.899 8.597 -3.403 1.00 78.81 83 GLU A CA 1
ATOM 639 C C . GLU A 1 83 ? 15.885 8.891 -4.540 1.00 78.81 83 GLU A C 1
ATOM 641 O O . GLU A 1 83 ? 15.515 9.396 -5.598 1.00 78.81 83 GLU A O 1
ATOM 646 N N . LYS A 1 84 ? 17.153 8.491 -4.351 1.00 74.19 84 LYS A N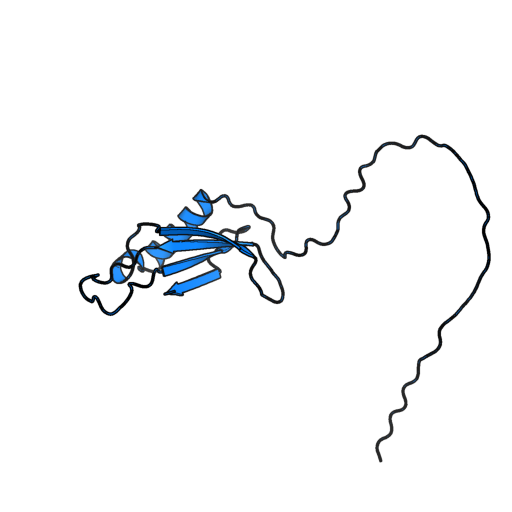 1
ATOM 647 C CA . LYS A 1 84 ? 18.193 8.554 -5.397 1.00 74.19 84 LYS A CA 1
ATOM 648 C C . LYS A 1 84 ? 17.774 7.860 -6.702 1.00 74.19 84 LYS A C 1
ATOM 650 O O . LYS A 1 84 ? 18.301 8.191 -7.757 1.00 74.19 84 LYS A O 1
ATOM 655 N N . SER A 1 85 ? 16.848 6.904 -6.619 1.00 80.19 85 SER A N 1
ATOM 656 C CA . SER A 1 85 ? 16.208 6.245 -7.754 1.00 80.19 85 SER A CA 1
ATOM 657 C C . SER A 1 85 ? 14.687 6.397 -7.609 1.00 80.19 85 SER A C 1
ATOM 659 O O . SER A 1 85 ? 14.056 5.616 -6.887 1.00 80.19 85 SER A O 1
ATOM 661 N N . PRO A 1 86 ? 14.092 7.450 -8.197 1.00 83.62 86 PRO A N 1
ATOM 662 C CA . PRO A 1 86 ? 12.678 7.730 -8.018 1.00 83.62 86 PRO A CA 1
ATOM 663 C C . PRO A 1 86 ? 11.852 6.674 -8.751 1.00 83.62 86 PRO A C 1
ATOM 665 O O . PRO A 1 86 ? 12.116 6.332 -9.905 1.00 83.62 86 PRO A O 1
ATOM 668 N N . ARG A 1 87 ? 10.829 6.156 -8.077 1.00 89.00 87 ARG A N 1
ATOM 669 C CA . ARG A 1 87 ? 9.929 5.137 -8.620 1.00 89.00 87 ARG A CA 1
ATOM 670 C C . ARG A 1 87 ? 8.482 5.508 -8.344 1.00 89.00 87 ARG A C 1
ATOM 672 O O . ARG A 1 87 ? 8.172 6.134 -7.331 1.00 89.00 87 ARG A O 1
ATOM 679 N N . TRP A 1 88 ? 7.594 5.142 -9.249 1.00 92.69 88 TRP A N 1
ATOM 680 C CA . TRP A 1 88 ? 6.164 5.293 -9.083 1.00 92.69 88 TRP A CA 1
ATOM 681 C C . TRP A 1 88 ? 5.632 4.288 -8.074 1.00 92.69 88 TRP A C 1
ATOM 683 O O . TRP A 1 88 ? 5.865 3.084 -8.189 1.00 92.69 88 TRP A O 1
ATOM 693 N N . VAL A 1 89 ? 4.870 4.803 -7.118 1.00 94.75 89 VAL A N 1
ATOM 694 C CA . VAL A 1 89 ? 4.218 4.031 -6.068 1.00 94.75 89 VAL A CA 1
ATOM 695 C C . VAL A 1 89 ? 2.767 4.461 -5.909 1.00 94.75 89 VAL A C 1
ATOM 697 O O . VAL A 1 89 ? 2.382 5.602 -6.193 1.00 94.75 89 VAL A O 1
ATOM 700 N N . TRP A 1 90 ? 1.962 3.532 -5.419 1.00 96.12 90 TRP A N 1
ATOM 701 C CA . TRP A 1 90 ? 0.632 3.780 -4.898 1.00 96.12 90 TRP A CA 1
ATOM 702 C C . TRP A 1 90 ? 0.692 3.804 -3.374 1.00 96.12 90 TRP A C 1
ATOM 704 O O . TRP A 1 90 ? 1.063 2.818 -2.750 1.00 96.12 90 TRP A O 1
ATOM 714 N N . GLU A 1 91 ? 0.305 4.920 -2.767 1.00 95.81 91 GLU A N 1
ATOM 715 C CA . GLU A 1 91 ? 0.079 4.994 -1.326 1.00 95.81 91 GLU A CA 1
ATOM 716 C C . GLU A 1 91 ? -1.398 4.754 -1.032 1.00 95.81 91 GLU A C 1
ATOM 718 O O . GLU A 1 91 ? -2.257 5.536 -1.459 1.00 95.81 91 GLU A O 1
ATOM 723 N N . VAL A 1 92 ? -1.690 3.693 -0.290 1.00 94.69 92 VAL A N 1
ATOM 724 C CA . VAL A 1 92 ? -3.035 3.316 0.149 1.00 94.69 92 VAL A CA 1
ATOM 725 C C . VAL A 1 92 ? -3.148 3.592 1.642 1.00 94.69 92 VAL A C 1
ATOM 727 O O . VAL A 1 92 ? -2.314 3.146 2.421 1.00 94.69 92 VAL A O 1
ATOM 730 N N . TYR A 1 93 ? -4.170 4.345 2.038 1.00 92.56 93 TYR A N 1
ATOM 731 C CA . TYR A 1 93 ? -4.399 4.758 3.417 1.00 92.56 93 TYR A CA 1
ATOM 732 C C . TYR A 1 93 ? -5.641 4.063 3.969 1.00 92.56 93 TYR A C 1
ATOM 734 O O . TYR A 1 93 ? -6.721 4.163 3.379 1.00 92.56 93 TYR A O 1
ATOM 742 N N . PHE A 1 94 ? -5.499 3.416 5.118 1.00 90.50 94 PHE A N 1
ATOM 743 C CA . PHE A 1 94 ? -6.558 2.706 5.827 1.00 90.50 94 PHE A CA 1
ATOM 744 C C . PHE A 1 94 ? -6.909 3.421 7.127 1.00 90.50 94 PHE A C 1
ATOM 746 O O . PHE A 1 94 ? -6.044 3.975 7.806 1.00 90.50 94 PHE A O 1
ATOM 753 N N . GLU A 1 95 ? -8.196 3.441 7.451 1.00 86.88 95 GLU A N 1
ATOM 754 C CA . GLU A 1 95 ? -8.713 4.038 8.681 1.00 86.88 95 GLU A CA 1
ATOM 755 C C . GLU A 1 95 ? -8.301 3.194 9.895 1.00 86.88 95 GLU A C 1
ATOM 757 O O . GLU A 1 95 ? -8.474 1.975 9.889 1.00 86.88 95 GLU A O 1
ATOM 762 N N . SER A 1 96 ? -7.755 3.836 10.931 1.00 83.25 96 SER A N 1
ATOM 763 C CA . SER A 1 96 ? -7.388 3.173 12.188 1.00 83.25 96 SER A CA 1
ATOM 764 C C . SER A 1 96 ? -8.633 2.690 12.941 1.00 83.25 96 SER A C 1
ATOM 766 O O . SER A 1 96 ? -9.676 3.336 12.883 1.00 83.25 96 SER A O 1
ATOM 768 N N . LYS A 1 97 ? -8.525 1.555 13.644 1.00 79.31 97 LYS A N 1
ATOM 769 C CA . LYS A 1 97 ? -9.548 1.075 14.593 1.00 79.31 97 LYS A CA 1
ATOM 770 C C . LYS A 1 97 ? -9.466 1.761 15.952 1.00 79.31 97 LYS A C 1
ATOM 772 O O . LYS A 1 97 ? -10.317 1.502 16.797 1.00 79.31 97 LYS A O 1
ATOM 777 N N . GLU A 1 98 ? -8.425 2.556 16.190 1.00 71.50 98 GLU A N 1
ATOM 778 C CA . GLU A 1 98 ? -8.249 3.228 17.472 1.00 71.50 98 GLU A CA 1
ATOM 779 C C . GLU A 1 98 ? -9.472 4.067 17.819 1.00 71.50 98 GLU A C 1
ATOM 781 O O . GLU A 1 98 ? -10.048 4.757 16.978 1.00 71.50 98 GLU A O 1
ATOM 786 N N . ASP A 1 99 ? -9.876 3.950 19.078 1.00 55.50 99 ASP A N 1
ATOM 787 C CA . ASP A 1 99 ? -11.136 4.478 19.554 1.00 55.50 99 ASP A CA 1
ATOM 788 C C . ASP A 1 99 ? -11.117 6.012 19.482 1.00 55.50 99 ASP A C 1
ATOM 790 O O . ASP A 1 99 ? -10.359 6.684 20.190 1.00 55.50 99 ASP A O 1
ATOM 794 N N . ALA A 1 100 ? -11.976 6.579 18.630 1.00 56.53 100 ALA A N 1
ATOM 795 C CA . ALA A 1 100 ? -12.150 8.026 18.473 1.00 56.53 100 ALA A CA 1
ATOM 796 C C . ALA A 1 100 ? -12.565 8.722 19.790 1.00 56.53 100 ALA A C 1
ATOM 798 O O . ALA A 1 100 ? -12.554 9.953 19.884 1.00 56.53 100 ALA A O 1
ATOM 799 N N . ASN A 1 101 ? -12.909 7.937 20.819 1.00 51.31 101 ASN A N 1
ATOM 800 C CA . ASN A 1 101 ? -13.189 8.386 22.179 1.00 51.31 101 ASN A CA 1
ATOM 801 C C . ASN A 1 101 ? -11.983 9.029 22.882 1.00 51.31 101 ASN A C 1
ATOM 803 O O . ASN A 1 101 ? -12.171 9.861 23.774 1.00 51.31 101 ASN A O 1
ATOM 807 N N . LEU A 1 102 ? -10.750 8.747 22.452 1.00 55.34 102 LEU A N 1
ATOM 808 C CA . LEU A 1 102 ? -9.569 9.497 22.880 1.00 55.34 102 LEU A CA 1
ATOM 809 C C . LEU A 1 102 ? -9.442 10.778 22.044 1.00 55.34 102 LEU A C 1
ATOM 811 O O . LEU A 1 102 ? -8.545 10.911 21.219 1.00 55.34 102 LEU A O 1
ATOM 815 N N . LYS A 1 103 ? -10.327 11.756 22.300 1.00 55.31 103 LYS A N 1
ATOM 816 C CA . LYS A 1 103 ? -10.426 13.070 21.613 1.00 55.31 103 LYS A CA 1
ATOM 817 C C . LYS A 1 103 ? -9.107 13.852 21.453 1.00 55.31 103 LYS A C 1
ATOM 819 O O . LYS A 1 103 ? -9.068 14.828 20.709 1.00 55.31 103 LYS A O 1
ATOM 824 N N . PHE A 1 104 ? -8.049 13.457 22.157 1.00 53.66 104 PHE A N 1
ATOM 825 C CA . PHE A 1 104 ? -6.735 14.097 22.145 1.00 53.66 104 PHE A CA 1
ATOM 826 C C . PHE A 1 104 ? -5.767 13.513 21.105 1.00 53.66 104 PHE A C 1
ATOM 828 O O . PHE A 1 104 ? -4.831 14.203 20.706 1.00 53.66 104 PHE A O 1
ATOM 835 N N . TRP A 1 105 ? -5.999 12.288 20.624 1.00 54.41 105 TRP A N 1
ATOM 836 C CA . TRP A 1 105 ? -5.143 11.628 19.640 1.00 54.41 105 TRP A CA 1
ATOM 837 C C . TRP A 1 105 ? -5.895 11.543 18.315 1.00 54.41 105 TRP A C 1
ATOM 839 O O . TRP A 1 105 ? -6.895 10.841 18.195 1.00 54.41 105 TRP A O 1
ATOM 849 N N . LYS A 1 106 ? -5.432 12.279 17.297 1.00 58.03 106 LYS A N 1
ATOM 850 C CA . LYS A 1 106 ? -5.902 12.042 15.928 1.00 58.03 106 LYS A CA 1
ATOM 851 C C . LYS A 1 106 ? -5.554 10.596 15.586 1.00 58.03 106 LYS A C 1
ATOM 853 O O . LYS A 1 106 ? -4.380 10.244 15.593 1.00 58.03 106 LYS A O 1
ATOM 858 N N . THR A 1 107 ? -6.561 9.778 15.305 1.00 72.81 107 THR A N 1
ATOM 859 C CA . THR A 1 107 ? -6.391 8.402 14.833 1.00 72.81 107 THR A CA 1
ATOM 860 C C . THR A 1 107 ? -5.563 8.420 13.548 1.00 72.81 107 THR A C 1
ATOM 862 O O . THR A 1 107 ? -6.060 8.813 12.488 1.00 72.81 107 THR A O 1
ATOM 865 N N . SER A 1 108 ? -4.287 8.056 13.651 1.00 79.25 108 SER A N 1
ATOM 866 C CA . SER A 1 108 ? -3.353 8.062 12.527 1.00 79.25 108 SER A CA 1
ATOM 867 C C . SER A 1 108 ? -3.679 6.919 11.566 1.00 79.25 108 SER A C 1
ATOM 869 O O . SER A 1 108 ? -3.648 5.760 11.989 1.00 79.25 108 SER A O 1
ATOM 871 N N . PRO A 1 109 ? -3.999 7.185 10.286 1.00 86.06 109 PRO A N 1
ATOM 872 C CA . PRO A 1 109 ? -4.237 6.121 9.323 1.00 86.06 109 PRO A CA 1
ATOM 873 C C . PRO A 1 109 ? -2.971 5.290 9.085 1.00 86.06 109 PRO A C 1
ATOM 875 O O . PRO A 1 109 ? -1.843 5.792 9.134 1.00 86.06 109 PRO A O 1
ATOM 878 N N . LEU A 1 110 ? -3.165 4.015 8.755 1.00 89.94 110 LEU A N 1
ATOM 879 C CA . LEU A 1 110 ? -2.092 3.180 8.225 1.00 89.94 110 LEU A CA 1
ATOM 880 C C . LEU A 1 110 ? -1.895 3.517 6.756 1.00 89.94 110 LEU A C 1
ATOM 882 O O . LEU A 1 110 ? -2.844 3.486 5.979 1.00 89.94 110 LEU A O 1
ATOM 886 N N . MET A 1 111 ? -0.661 3.796 6.371 1.00 93.56 111 MET A N 1
ATOM 887 C CA . MET A 1 111 ? -0.261 3.999 4.991 1.00 93.56 111 MET A CA 1
ATOM 888 C C . MET A 1 111 ? 0.542 2.782 4.525 1.00 93.56 111 MET A C 1
ATOM 890 O O . MET A 1 111 ? 1.460 2.347 5.217 1.00 93.56 111 MET A O 1
ATOM 894 N N . VAL A 1 112 ? 0.196 2.246 3.357 1.00 94.31 112 VAL A N 1
ATOM 895 C CA . VAL A 1 112 ? 0.898 1.150 2.678 1.00 94.31 112 VAL A CA 1
ATOM 896 C C . VAL A 1 112 ? 1.368 1.654 1.314 1.00 94.31 112 VAL A C 1
ATOM 898 O O . VAL A 1 112 ? 0.555 2.134 0.520 1.00 94.31 112 VAL A O 1
ATOM 901 N N . GLN A 1 113 ? 2.669 1.561 1.039 1.00 95.50 113 GLN A N 1
ATOM 902 C CA . GLN A 1 113 ? 3.278 1.913 -0.247 1.00 95.50 113 GLN A CA 1
ATOM 903 C C . GLN A 1 113 ? 3.442 0.662 -1.102 1.00 95.50 113 GLN A C 1
ATOM 905 O O . GLN A 1 113 ? 4.158 -0.264 -0.726 1.00 95.50 113 GLN A O 1
ATOM 910 N N . VAL A 1 114 ? 2.815 0.666 -2.271 1.00 95.88 114 VAL A N 1
ATOM 911 C CA . VAL A 1 114 ? 2.844 -0.422 -3.249 1.00 95.88 114 VAL A CA 1
ATOM 912 C C . VAL A 1 114 ? 3.591 0.048 -4.491 1.00 95.88 114 VAL A C 1
ATOM 914 O O . VAL A 1 114 ? 3.295 1.121 -5.019 1.00 95.88 114 VAL A O 1
ATOM 917 N N . ASP A 1 115 ? 4.546 -0.737 -4.979 1.00 94.12 115 ASP A N 1
ATOM 918 C CA . ASP A 1 115 ? 5.234 -0.466 -6.239 1.00 94.12 115 ASP A CA 1
ATOM 919 C C . ASP A 1 115 ? 4.237 -0.477 -7.409 1.00 94.12 115 ASP A C 1
ATOM 921 O O . ASP A 1 115 ? 3.441 -1.407 -7.558 1.00 94.12 115 ASP A O 1
ATOM 925 N N . ALA A 1 116 ? 4.252 0.573 -8.233 1.00 93.00 116 ALA A N 1
ATOM 926 C CA . ALA A 1 116 ? 3.290 0.724 -9.322 1.00 93.00 116 ALA A CA 1
ATOM 927 C C . ALA A 1 116 ? 3.588 -0.156 -10.550 1.00 93.00 116 ALA A C 1
ATOM 929 O O . ALA A 1 116 ? 2.767 -0.187 -11.468 1.00 93.00 116 ALA A O 1
ATOM 930 N N . GLU A 1 117 ? 4.724 -0.853 -10.590 1.00 91.94 117 GLU A N 1
ATOM 931 C CA . GLU A 1 117 ? 5.062 -1.839 -11.619 1.00 91.94 117 GLU A CA 1
ATOM 932 C C . GLU A 1 117 ? 4.763 -3.258 -11.135 1.00 91.94 117 GLU A C 1
ATOM 934 O O . GLU A 1 117 ? 4.031 -3.993 -11.794 1.00 91.94 117 GLU A O 1
ATOM 939 N N . THR A 1 118 ? 5.302 -3.629 -9.970 1.00 92.06 118 THR A N 1
ATOM 940 C CA . THR A 1 118 ? 5.327 -5.031 -9.516 1.00 92.06 118 THR A CA 1
ATOM 941 C C . THR A 1 118 ? 4.204 -5.396 -8.553 1.00 92.06 118 THR A C 1
ATOM 943 O O . THR A 1 118 ? 3.889 -6.573 -8.397 1.00 92.06 118 THR A O 1
ATOM 946 N N . GLY A 1 119 ? 3.606 -4.412 -7.878 1.00 91.88 119 GLY A N 1
ATOM 947 C CA . GLY A 1 119 ? 2.567 -4.647 -6.871 1.00 91.88 119 GLY A CA 1
ATOM 948 C C . GLY A 1 119 ? 3.130 -5.093 -5.531 1.00 91.88 119 GLY A C 1
ATOM 949 O O . GLY A 1 119 ? 2.378 -5.422 -4.616 1.00 91.88 119 GLY A O 1
ATOM 950 N N . GLN A 1 120 ? 4.454 -5.085 -5.399 1.00 94.19 120 GLN A N 1
ATOM 951 C CA . GLN A 1 120 ? 5.130 -5.384 -4.154 1.00 94.19 120 GLN A CA 1
ATOM 952 C C . GLN A 1 120 ? 4.929 -4.246 -3.153 1.00 94.19 120 GLN A C 1
ATOM 954 O O . GLN A 1 120 ? 5.059 -3.070 -3.493 1.00 94.19 120 GLN A O 1
ATOM 959 N N . VAL A 1 121 ? 4.662 -4.592 -1.895 1.00 94.50 121 VAL A N 1
ATOM 960 C CA . VAL A 1 121 ? 4.669 -3.614 -0.803 1.00 94.50 121 VAL A CA 1
ATOM 961 C C . VAL A 1 121 ? 6.112 -3.248 -0.473 1.00 94.50 121 VAL A C 1
ATOM 963 O O . VAL A 1 121 ? 6.920 -4.113 -0.144 1.00 94.50 121 VAL A O 1
ATOM 966 N N . LEU A 1 122 ? 6.427 -1.960 -0.579 1.00 92.75 122 LEU A N 1
ATOM 967 C CA . LEU A 1 122 ? 7.767 -1.418 -0.351 1.00 92.75 122 LEU A CA 1
ATOM 968 C C . LEU A 1 122 ? 7.940 -0.890 1.071 1.00 92.75 122 LEU A C 1
ATOM 970 O O . LEU A 1 122 ? 9.031 -0.952 1.630 1.00 92.75 122 LEU A O 1
ATOM 974 N N . ASN A 1 123 ? 6.877 -0.324 1.638 1.00 92.50 123 ASN A N 1
ATOM 975 C CA . ASN A 1 123 ? 6.902 0.288 2.958 1.00 92.50 123 ASN A CA 1
ATOM 976 C C . ASN A 1 123 ? 5.486 0.344 3.535 1.00 92.50 123 ASN A C 1
ATOM 978 O O . ASN A 1 123 ? 4.507 0.399 2.788 1.00 92.50 123 ASN A O 1
ATOM 982 N N . TRP A 1 124 ? 5.373 0.380 4.855 1.00 92.94 124 TRP A N 1
ATOM 983 C CA . TRP A 1 124 ? 4.115 0.608 5.548 1.00 92.94 124 TRP A CA 1
ATOM 984 C C . TRP A 1 124 ? 4.366 1.273 6.901 1.00 92.94 124 TRP A C 1
ATOM 986 O O . TRP A 1 124 ? 5.428 1.126 7.501 1.00 92.94 124 TRP A O 1
ATOM 996 N N . GLY A 1 125 ? 3.392 2.036 7.386 1.00 88.06 125 GLY A N 1
ATOM 997 C CA . GLY A 1 125 ? 3.497 2.673 8.693 1.00 88.06 125 GLY A CA 1
ATOM 998 C C . GLY A 1 125 ? 2.351 3.625 8.998 1.00 88.06 125 GLY A C 1
ATOM 999 O O . GLY A 1 125 ? 1.572 3.997 8.120 1.00 88.06 125 GLY A O 1
ATOM 1000 N N . ARG A 1 126 ? 2.254 4.027 10.265 1.00 82.94 126 ARG A N 1
ATOM 1001 C CA . ARG A 1 126 ? 1.286 5.029 10.727 1.00 82.94 126 ARG A CA 1
ATOM 1002 C C . ARG A 1 126 ? 1.729 6.429 10.306 1.00 82.94 126 ARG A C 1
ATOM 1004 O O . ARG A 1 126 ? 2.925 6.730 10.325 1.00 82.94 126 ARG A O 1
ATOM 1011 N N . ARG A 1 127 ? 0.777 7.269 9.902 1.00 69.62 127 ARG A N 1
ATOM 1012 C CA . ARG A 1 127 ? 1.029 8.641 9.436 1.00 69.62 127 ARG A CA 1
ATOM 1013 C C . ARG A 1 127 ? 0.074 9.655 10.042 1.00 69.62 127 ARG A C 1
ATOM 1015 O O . ARG A 1 127 ? -1.020 9.259 10.493 1.00 69.62 127 ARG A O 1
#

Secondary structure (DSSP, 8-state):
-----------------------------------PPPSSSS-----HHHHHHHHHHHHHHTTHHHHTEEEEEEEEEEEE--SSS--EEEEEEEEE-S-TT-TTS--PPEEEEEETTT--EEEEEE-

Sequence (127 aa):
MVKRNLMVVMLALFLSGCSYIPFFSKGKEEASASSAPSVYANKVVLNKRDALKAAQDFMVKEGLDQEFVSRKVTKIKKLATQEKSPRWVWEVYFESKEDANLKFWKTSPLMVQVDAETGQVLNWGRR